Protein AF-A0A158NU42-F1 (afdb_monomer_lite)

Organism: Atta cephalotes (NCBI:txid12957)

InterPro domains:
  IPR018276 DET1- and DDB1-associated protein 1 domain [PF10172] (18-80)
  IPR033575 DET1- and DDB1-associated protein 1-like [PTHR31879] (17-82)

Radius of gyration: 36.69 Å; chains: 1; bounding box: 86×82×46 Å

pLDDT: mean 80.91, std 15.52, range [40.88, 97.19]

Structure (mmCIF, N/CA/C/O backbone):
data_AF-A0A158NU42-F1
#
_entry.id   AF-A0A158NU42-F1
#
loop_
_atom_site.group_PDB
_atom_site.id
_atom_site.type_symbol
_atom_site.label_atom_id
_atom_site.label_alt_id
_atom_site.label_comp_id
_atom_site.label_asym_id
_atom_site.label_entity_id
_atom_site.label_seq_id
_atom_site.pdbx_PDB_ins_code
_atom_site.Cartn_x
_atom_site.Cartn_y
_atom_site.Cartn_z
_atom_site.occupancy
_atom_site.B_iso_or_equiv
_atom_site.auth_seq_id
_atom_site.auth_comp_id
_atom_site.auth_asym_i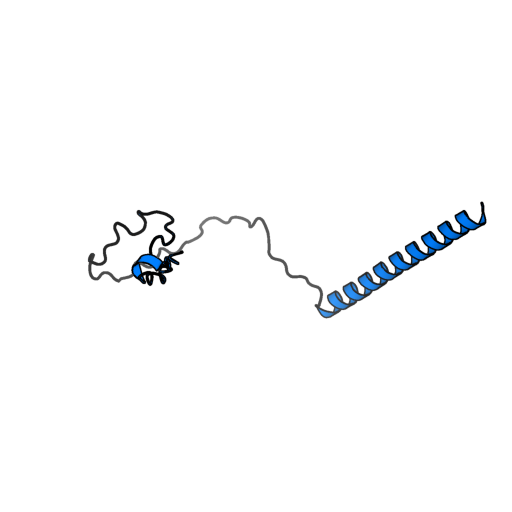d
_atom_site.auth_atom_id
_atom_site.pdbx_PDB_model_num
ATOM 1 N N . MET A 1 1 ? -17.887 -67.631 -9.530 1.00 41.53 1 MET A N 1
ATOM 2 C CA . MET A 1 1 ? -17.144 -66.362 -9.403 1.00 41.53 1 MET A CA 1
ATOM 3 C C . MET A 1 1 ? -18.159 -65.233 -9.512 1.00 41.53 1 MET A C 1
ATOM 5 O O . MET A 1 1 ? -18.569 -64.892 -10.611 1.00 41.53 1 MET A O 1
ATOM 9 N N . ILE A 1 2 ? -18.678 -64.768 -8.376 1.00 40.88 2 ILE A N 1
ATOM 10 C CA . ILE A 1 2 ? -19.658 -63.677 -8.329 1.00 40.88 2 ILE A CA 1
ATOM 11 C C . ILE A 1 2 ? -18.846 -62.387 -8.248 1.00 40.88 2 ILE A C 1
ATOM 13 O O . ILE A 1 2 ? -18.168 -62.151 -7.251 1.00 40.88 2 ILE A O 1
ATOM 17 N N . LEU A 1 3 ? -18.859 -61.596 -9.319 1.00 45.75 3 LEU A N 1
ATOM 18 C CA . LEU A 1 3 ? -18.328 -60.237 -9.297 1.00 45.75 3 LEU A CA 1
ATOM 19 C C . LEU A 1 3 ? -19.320 -59.377 -8.516 1.00 45.75 3 LEU A C 1
ATOM 21 O O . LEU A 1 3 ? -20.356 -58.966 -9.037 1.00 45.75 3 LEU A O 1
ATOM 25 N N . ILE A 1 4 ? -19.017 -59.158 -7.241 1.00 56.62 4 ILE A N 1
ATOM 26 C CA . ILE A 1 4 ? -19.717 -58.186 -6.410 1.00 56.62 4 ILE A CA 1
ATOM 27 C C . ILE A 1 4 ? -19.287 -56.813 -6.935 1.00 56.62 4 ILE A C 1
ATOM 29 O O . ILE A 1 4 ? -18.173 -56.364 -6.676 1.00 56.62 4 ILE A O 1
ATOM 33 N N . TYR A 1 5 ? -20.133 -56.178 -7.746 1.00 57.75 5 TYR A N 1
ATOM 34 C CA . TYR A 1 5 ? -19.947 -54.781 -8.122 1.00 57.75 5 TYR A CA 1
ATOM 35 C C . TYR A 1 5 ? -20.148 -53.935 -6.865 1.00 57.75 5 TYR A C 1
ATOM 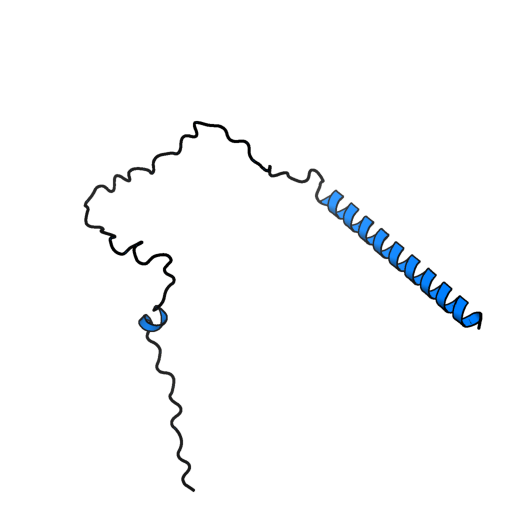37 O O . TYR A 1 5 ? -21.272 -53.705 -6.419 1.00 57.75 5 TYR A O 1
ATOM 45 N N . GLN A 1 6 ? -19.035 -53.513 -6.271 1.00 55.19 6 GLN A N 1
ATOM 46 C CA . GLN A 1 6 ? -19.024 -52.514 -5.220 1.00 55.19 6 GLN A CA 1
ATOM 47 C C . GLN A 1 6 ? -19.528 -51.206 -5.825 1.00 55.19 6 GLN A C 1
ATOM 49 O O . GLN A 1 6 ? -18.913 -50.639 -6.729 1.00 55.19 6 GLN A O 1
ATOM 54 N N . LYS A 1 7 ? -20.696 -50.769 -5.354 1.00 52.75 7 LYS A N 1
ATOM 55 C CA . LYS A 1 7 ? -21.236 -49.443 -5.618 1.00 52.75 7 LYS A CA 1
ATOM 56 C C . LYS A 1 7 ? -20.210 -48.446 -5.090 1.00 52.75 7 LYS A C 1
ATOM 58 O O . LYS A 1 7 ? -20.060 -48.296 -3.887 1.00 52.75 7 LYS A O 1
ATOM 63 N N . SER A 1 8 ? -19.435 -47.855 -5.993 1.00 52.22 8 SER A N 1
ATOM 64 C CA . SER A 1 8 ? -18.582 -46.718 -5.678 1.00 52.22 8 SER A CA 1
ATOM 65 C C . SER A 1 8 ? -19.506 -45.598 -5.221 1.00 52.22 8 SER A C 1
ATOM 67 O O . SER A 1 8 ? -20.323 -45.133 -6.022 1.00 52.22 8 SER A O 1
ATOM 69 N N . ASP A 1 9 ? -19.422 -45.246 -3.941 1.00 55.50 9 ASP A N 1
ATOM 70 C CA . ASP A 1 9 ? -20.139 -44.135 -3.330 1.00 55.50 9 ASP A CA 1
ATOM 71 C C . ASP A 1 9 ? -19.929 -42.880 -4.179 1.00 55.50 9 ASP A C 1
ATOM 73 O O . ASP A 1 9 ? -18.858 -42.273 -4.215 1.00 55.50 9 ASP A O 1
ATOM 77 N N . ILE A 1 10 ? -20.960 -42.548 -4.955 1.00 56.16 10 ILE A N 1
ATOM 78 C CA . ILE A 1 10 ? -21.043 -41.300 -5.694 1.00 56.16 10 ILE A CA 1
ATOM 79 C C . ILE A 1 10 ? -21.186 -40.227 -4.626 1.00 56.16 10 ILE A C 1
ATOM 81 O O . ILE A 1 10 ? -22.204 -40.175 -3.939 1.00 56.16 10 ILE A O 1
ATOM 85 N N . SER A 1 11 ? -20.112 -39.450 -4.493 1.00 57.81 11 SER A N 1
ATOM 86 C CA . SER A 1 11 ? -19.942 -38.252 -3.677 1.00 57.81 11 SER A CA 1
ATOM 87 C C . SER A 1 11 ? -21.262 -37.643 -3.216 1.00 57.81 11 SER A C 1
ATOM 89 O O . SER A 1 11 ? -21.996 -37.034 -4.001 1.00 57.81 11 SER A O 1
ATOM 91 N N . GLU A 1 12 ? -21.527 -37.789 -1.925 1.00 62.69 12 GLU A N 1
ATOM 92 C CA . GLU A 1 12 ? -22.489 -36.977 -1.204 1.00 62.69 12 GLU A CA 1
ATOM 93 C C . GLU A 1 12 ? -22.159 -35.506 -1.511 1.00 62.69 12 GLU A C 1
ATOM 95 O O . GLU A 1 12 ? -21.045 -35.041 -1.261 1.00 62.69 12 GLU A O 1
ATOM 100 N N . TYR A 1 13 ? -23.071 -34.797 -2.182 1.00 67.88 13 TYR A N 1
ATOM 101 C CA . TYR A 1 13 ? -22.904 -33.371 -2.447 1.00 67.88 13 TYR A CA 1
ATOM 102 C C . TYR A 1 13 ? -22.799 -32.674 -1.092 1.00 67.88 13 TYR A C 1
ATOM 104 O O . TYR A 1 13 ? -23.804 -32.542 -0.393 1.00 67.88 13 TYR A O 1
ATOM 112 N N . MET A 1 14 ? -21.590 -32.251 -0.715 1.00 76.94 14 MET A N 1
ATOM 113 C CA . MET A 1 14 ? -21.397 -31.483 0.510 1.00 76.94 14 MET A CA 1
ATOM 114 C C . MET A 1 14 ? -22.315 -30.267 0.467 1.00 76.94 14 MET A C 1
ATOM 116 O O . MET A 1 14 ? -22.332 -29.506 -0.507 1.00 76.94 14 MET A O 1
ATOM 120 N N . SER A 1 15 ? -23.113 -30.105 1.518 1.00 88.38 15 SER A N 1
ATOM 121 C CA . SER A 1 15 ? -23.985 -28.944 1.637 1.00 88.38 15 SER A CA 1
ATOM 122 C C . SER A 1 15 ? -23.132 -27.680 1.684 1.00 88.38 15 SER A C 1
ATOM 124 O O . SER A 1 15 ? -22.059 -27.662 2.287 1.00 88.38 15 SER A O 1
ATOM 126 N N . VAL A 1 16 ? -23.636 -26.582 1.118 1.00 87.62 16 VAL A N 1
ATOM 127 C CA . VAL A 1 16 ? -22.992 -25.262 1.225 1.00 87.62 16 VAL A CA 1
ATOM 128 C C . VAL A 1 16 ? -22.692 -24.916 2.691 1.00 8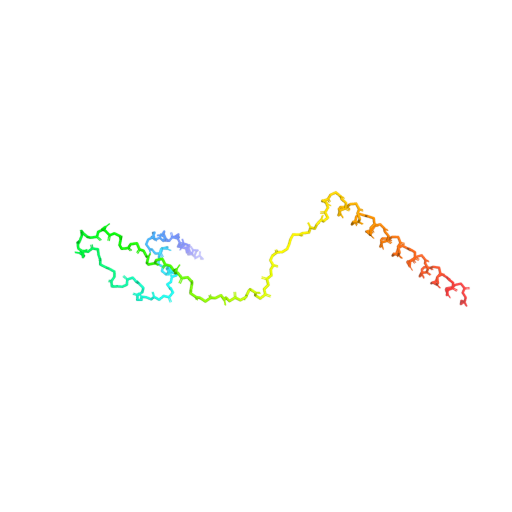7.62 16 VAL A C 1
ATOM 130 O O . VAL A 1 16 ? -21.655 -24.335 2.988 1.00 87.62 16 VAL A O 1
ATOM 133 N N . ALA A 1 17 ? -23.552 -25.332 3.625 1.00 89.88 17 ALA A N 1
ATOM 134 C CA . ALA A 1 17 ? -23.327 -25.130 5.053 1.00 89.88 17 ALA A CA 1
ATOM 135 C C . ALA A 1 17 ? -22.101 -25.890 5.581 1.00 89.88 17 ALA A C 1
ATOM 137 O O . ALA A 1 17 ? -21.411 -25.387 6.455 1.00 89.88 17 ALA A O 1
ATOM 138 N N . GLU A 1 18 ? -21.829 -27.090 5.070 1.00 89.00 18 GLU A N 1
ATOM 139 C CA . GLU A 1 18 ? -20.663 -27.889 5.450 1.00 89.00 18 GLU A CA 1
ATOM 140 C C . GLU A 1 18 ? -19.374 -27.322 4.862 1.00 89.00 18 GLU A C 1
ATOM 142 O O . GLU A 1 18 ? -18.377 -27.217 5.570 1.00 89.00 18 GLU A O 1
ATOM 147 N N . PHE A 1 19 ? -19.436 -26.846 3.620 1.00 90.81 19 PHE A N 1
ATOM 148 C CA . PHE A 1 19 ? -18.342 -26.115 2.986 1.00 90.81 19 PHE A CA 1
ATOM 149 C C . PHE A 1 19 ? -17.969 -24.825 3.741 1.00 90.81 19 PHE A C 1
ATOM 151 O O . PHE A 1 19 ? -16.799 -24.459 3.797 1.00 90.81 19 PHE A O 1
ATOM 158 N N . LEU A 1 20 ? -18.951 -24.142 4.340 1.00 92.00 20 LEU A N 1
ATOM 159 C CA . LEU A 1 20 ? -18.748 -22.898 5.091 1.00 92.00 20 LEU A CA 1
ATOM 160 C C . LEU A 1 20 ? -18.412 -23.105 6.581 1.00 92.00 20 LEU A C 1
ATOM 162 O O . LEU A 1 20 ? -18.270 -22.122 7.312 1.00 92.00 20 LEU A O 1
ATOM 166 N N . LYS A 1 21 ? -18.288 -24.346 7.069 1.00 90.06 21 LYS A N 1
ATOM 167 C CA . LYS A 1 21 ? -17.838 -24.603 8.447 1.00 90.06 21 LYS A CA 1
ATOM 168 C C . LYS A 1 21 ? -16.344 -24.303 8.596 1.00 90.06 21 LYS A C 1
ATOM 170 O O . LYS A 1 21 ? -15.566 -24.459 7.665 1.00 90.06 21 LYS A O 1
ATOM 175 N N . GLY A 1 22 ? -15.939 -23.920 9.809 1.00 89.69 22 GLY A N 1
ATOM 176 C CA . GLY A 1 22 ? -14.522 -23.769 10.159 1.00 89.69 22 GLY A CA 1
ATOM 17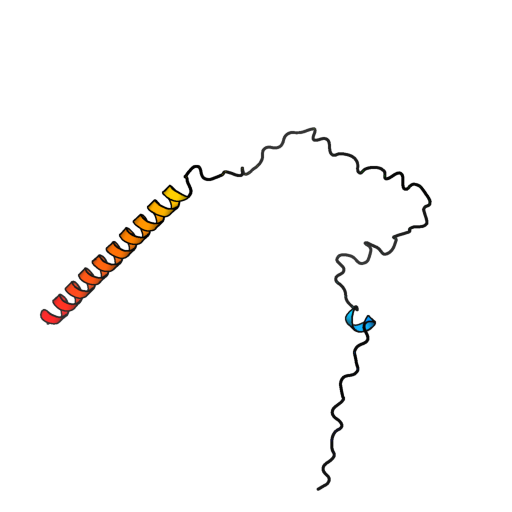7 C C . GLY A 1 22 ? -13.842 -22.530 9.573 1.00 89.69 22 GLY A C 1
ATOM 178 O O . GLY A 1 22 ? -12.631 -22.546 9.363 1.00 89.69 22 GLY A O 1
ATOM 179 N N . LEU A 1 23 ? -14.599 -21.458 9.305 1.00 92.62 23 LEU A N 1
ATOM 180 C CA . LEU A 1 23 ? -14.015 -20.177 8.906 1.00 92.62 23 LEU A CA 1
ATOM 181 C C . LEU A 1 23 ? -13.011 -19.682 9.966 1.00 92.62 23 LEU A C 1
ATOM 183 O O . LEU A 1 23 ? -13.235 -19.898 11.161 1.00 92.62 23 LEU A O 1
ATOM 187 N N . PRO A 1 24 ? -11.920 -19.005 9.559 1.00 95.12 24 PRO A N 1
ATOM 188 C CA . PRO A 1 24 ? -10.918 -18.512 10.493 1.00 95.12 24 PRO A CA 1
ATOM 189 C C . PRO A 1 24 ? -11.527 -17.618 11.575 1.00 95.12 24 PRO A C 1
ATOM 191 O O . PRO A 1 24 ? -12.238 -16.659 11.276 1.00 95.12 24 PRO A O 1
ATOM 194 N N . SER A 1 25 ? -11.184 -17.904 12.829 1.00 93.75 25 SER A N 1
ATOM 195 C CA . SER A 1 25 ? -11.497 -17.061 13.978 1.00 93.75 25 SER A CA 1
ATOM 196 C C . SER A 1 25 ? -10.205 -16.732 14.710 1.00 93.75 25 SER A C 1
ATOM 198 O O . SER A 1 25 ? -9.464 -17.634 15.096 1.00 93.75 25 SER A O 1
ATOM 200 N N . HIS A 1 26 ? -9.910 -15.441 14.864 1.00 94.94 26 HIS A N 1
ATOM 201 C CA . HIS A 1 26 ? -8.769 -15.001 15.669 1.00 94.94 26 HIS A CA 1
ATOM 202 C C . HIS A 1 26 ? -9.077 -15.084 17.173 1.00 94.94 26 HIS A C 1
ATOM 204 O O . HIS A 1 26 ? -8.213 -15.464 17.953 1.00 94.94 26 HIS A O 1
ATOM 210 N N . ASP A 1 27 ? -10.315 -14.755 17.550 1.00 94.31 27 ASP A N 1
ATOM 211 C CA . ASP A 1 27 ? -10.865 -14.856 18.904 1.00 94.31 27 ASP A CA 1
ATOM 212 C C . ASP A 1 27 ? -12.386 -15.046 18.781 1.00 94.31 27 ASP A C 1
ATOM 214 O O . ASP A 1 27 ? -13.064 -14.274 18.093 1.00 94.31 27 ASP A O 1
ATOM 218 N N . GLU A 1 28 ? -12.911 -16.088 19.426 1.00 91.62 28 GLU A N 1
ATOM 219 C CA . GLU A 1 28 ? -14.338 -16.429 19.452 1.00 91.62 28 GLU A CA 1
ATOM 220 C C . GLU A 1 28 ? -15.203 -15.343 20.109 1.00 91.62 28 GLU A C 1
ATOM 222 O O . GLU A 1 28 ? -16.376 -15.185 19.763 1.00 91.62 28 GLU A O 1
ATOM 227 N N . ASN A 1 29 ? -14.619 -14.529 20.990 1.00 93.19 29 ASN A N 1
ATOM 228 C CA . ASN A 1 29 ? -15.327 -13.485 21.724 1.00 93.19 29 ASN A CA 1
ATOM 229 C C . ASN A 1 29 ? -15.550 -12.203 20.907 1.00 93.19 29 ASN A C 1
ATOM 231 O O . ASN A 1 29 ? -16.420 -11.410 21.270 1.00 93.19 29 ASN A O 1
ATOM 235 N N . ASN A 1 30 ? -14.821 -12.000 19.799 1.00 91.38 30 ASN A N 1
ATOM 236 C CA . ASN A 1 30 ? -14.841 -10.756 19.010 1.00 91.38 30 ASN A CA 1
ATOM 237 C C . ASN A 1 30 ? -16.250 -10.307 18.590 1.00 91.38 30 ASN A C 1
ATOM 239 O O . ASN A 1 30 ? -16.519 -9.109 18.509 1.00 91.38 30 ASN A O 1
ATOM 243 N N . PHE A 1 31 ? -17.146 -11.262 18.322 1.00 89.25 31 PHE A N 1
ATOM 244 C CA . PHE A 1 31 ? -18.511 -10.991 17.856 1.00 89.25 31 PHE A CA 1
ATOM 245 C C . PHE A 1 31 ? -19.600 -11.660 18.704 1.00 89.25 31 PHE A C 1
ATOM 247 O O . PHE A 1 31 ? -20.780 -11.454 18.432 1.00 89.25 31 PHE A O 1
ATOM 254 N N . ALA A 1 32 ? -19.234 -12.416 19.746 1.00 90.62 32 ALA A N 1
ATOM 255 C CA . ALA A 1 32 ? -20.183 -13.178 20.562 1.00 90.62 32 ALA A CA 1
ATOM 256 C C . ALA A 1 32 ? -21.230 -12.292 21.269 1.00 90.62 32 ALA A C 1
ATOM 258 O O . ALA A 1 32 ? -22.367 -12.714 21.457 1.00 90.62 32 ALA A O 1
ATOM 259 N N . ASN A 1 33 ? -20.861 -11.051 21.610 1.00 87.31 33 ASN A N 1
ATOM 260 C CA . ASN A 1 33 ? -21.707 -10.091 22.336 1.00 87.31 33 ASN A CA 1
ATOM 261 C C . ASN A 1 33 ? -22.128 -8.881 21.478 1.00 87.31 33 ASN A C 1
ATOM 263 O O . ASN A 1 33 ? -22.438 -7.810 22.004 1.00 87.31 33 ASN A O 1
ATOM 267 N N . PHE A 1 34 ? -22.071 -8.994 20.148 1.00 83.69 34 PHE A N 1
ATOM 268 C CA . PHE A 1 34 ? -22.477 -7.900 19.270 1.00 83.69 34 PHE A CA 1
ATOM 269 C C . PHE A 1 34 ? -24.011 -7.754 19.255 1.00 83.69 34 PHE A C 1
ATOM 271 O O . PHE A 1 34 ? -24.727 -8.693 18.914 1.00 83.69 34 PHE A O 1
ATOM 278 N N . HIS A 1 35 ? -24.519 -6.564 19.597 1.00 78.75 35 HIS A N 1
ATOM 279 C CA . HIS A 1 35 ? -25.955 -6.264 19.648 1.00 78.75 35 HIS A CA 1
ATOM 280 C C . HIS A 1 35 ? -26.299 -5.023 18.817 1.00 78.75 35 HIS A C 1
ATOM 282 O O . HIS A 1 35 ? -25.726 -3.950 19.014 1.00 78.75 35 HIS A O 1
ATOM 288 N N . THR A 1 36 ? -27.276 -5.153 17.918 1.00 69.50 36 THR A N 1
ATOM 289 C CA . THR A 1 36 ? -27.783 -4.059 17.066 1.00 69.50 36 THR A CA 1
ATOM 290 C C . THR A 1 36 ? -28.874 -3.218 17.731 1.00 69.50 36 THR A C 1
ATOM 292 O O . THR A 1 36 ? -29.138 -2.103 17.288 1.00 69.50 36 THR A O 1
ATOM 295 N N . ASP A 1 37 ? -29.486 -3.725 18.805 1.00 64.56 37 ASP A N 1
ATOM 296 C CA . ASP A 1 37 ? -30.731 -3.187 19.378 1.00 64.56 37 ASP A CA 1
ATOM 297 C C . ASP A 1 37 ? -30.521 -2.038 20.377 1.00 64.56 37 ASP A C 1
ATOM 299 O O . ASP A 1 37 ? -31.485 -1.456 20.882 1.00 64.56 37 ASP A O 1
ATOM 303 N N . ASN A 1 38 ? -29.269 -1.632 20.618 1.00 59.16 38 ASN A N 1
ATOM 304 C CA . ASN A 1 38 ? -28.960 -0.388 21.324 1.00 59.16 38 ASN A CA 1
ATOM 305 C C . ASN A 1 38 ? -29.257 0.798 20.389 1.00 59.16 38 ASN A C 1
ATOM 307 O O . ASN A 1 38 ? -28.376 1.370 19.745 1.00 59.16 38 ASN A O 1
ATOM 311 N N . GLY A 1 39 ? -30.552 1.106 20.312 1.00 53.59 39 GLY A N 1
ATOM 312 C CA . GLY A 1 39 ? -31.220 1.893 19.290 1.00 53.59 39 GLY A CA 1
ATOM 313 C C . GLY A 1 39 ? -30.600 3.238 18.925 1.00 53.59 39 GLY A C 1
ATOM 314 O O . GLY A 1 39 ? -30.103 3.992 19.762 1.00 53.59 39 GLY A O 1
ATOM 315 N N . ASN A 1 40 ? -30.738 3.557 17.638 1.00 53.28 40 ASN A N 1
ATOM 316 C CA . ASN A 1 40 ? -30.953 4.899 17.089 1.00 53.28 40 ASN A CA 1
ATOM 317 C C . ASN A 1 40 ? -30.062 6.029 17.629 1.00 53.28 40 ASN A C 1
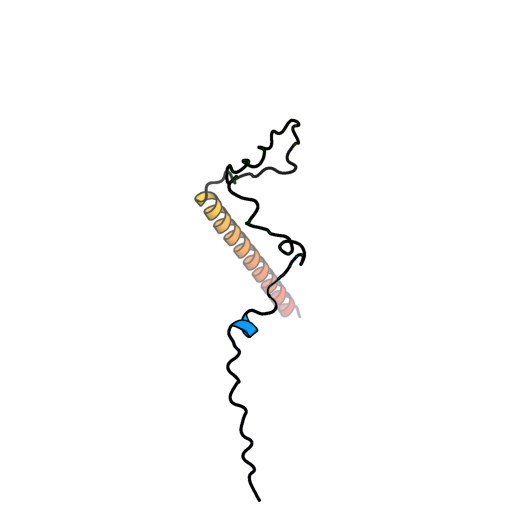ATOM 319 O O . ASN A 1 40 ? -30.474 7.185 17.709 1.00 53.28 40 ASN A O 1
ATOM 323 N N . ARG A 1 41 ? -28.797 5.722 17.920 1.00 56.44 41 ARG A N 1
ATOM 324 C CA . ARG A 1 41 ? -27.711 6.705 17.991 1.00 56.44 41 ARG A CA 1
ATOM 325 C C . ARG A 1 41 ? -26.610 6.323 17.014 1.00 56.44 41 ARG A C 1
ATOM 327 O O . ARG A 1 41 ? -25.435 6.316 17.346 1.00 56.44 41 ARG A O 1
ATOM 334 N N . THR A 1 42 ? -26.996 6.125 15.758 1.00 51.59 42 THR A N 1
ATOM 335 C CA . THR A 1 42 ? -26.101 6.267 14.600 1.00 51.59 42 THR A CA 1
ATOM 336 C C . THR A 1 42 ? -25.652 7.722 14.390 1.00 51.59 42 THR A C 1
ATOM 338 O O . THR A 1 42 ? -25.116 8.062 13.341 1.00 51.59 42 THR A O 1
ATOM 341 N N . CYS A 1 43 ? -25.754 8.590 15.410 1.00 53.84 43 CYS A N 1
ATOM 342 C CA . CYS A 1 43 ? -24.724 9.596 15.631 1.00 53.84 43 CYS A CA 1
ATOM 343 C C . CYS A 1 43 ? -23.438 8.842 15.977 1.00 53.84 43 CYS A C 1
ATOM 345 O O . CYS A 1 43 ? -23.068 8.675 17.138 1.00 53.84 43 CYS A O 1
ATOM 347 N N . VAL A 1 44 ? -22.826 8.319 14.914 1.00 59.56 44 VAL A N 1
ATOM 348 C CA . VAL A 1 44 ? -21.438 7.921 14.789 1.00 59.56 44 VAL A CA 1
ATOM 349 C C . VAL A 1 44 ? -20.637 8.871 15.669 1.00 59.56 44 VAL A C 1
ATOM 351 O O . VAL A 1 44 ? -20.370 10.006 15.267 1.00 59.56 44 VAL A O 1
ATOM 354 N N . LYS A 1 45 ? -20.296 8.452 16.896 1.00 62.19 45 LYS A N 1
ATOM 355 C CA . LYS A 1 45 ? -19.228 9.114 17.636 1.00 62.19 45 LYS A CA 1
ATOM 356 C C . LYS A 1 45 ? -18.030 8.908 16.735 1.00 62.19 45 LYS A C 1
ATOM 358 O O . LYS A 1 45 ? -17.489 7.806 16.691 1.00 62.19 45 LYS A O 1
ATOM 363 N N . ARG A 1 46 ? -17.726 9.913 15.909 1.00 72.50 46 ARG A N 1
ATOM 364 C CA . ARG A 1 46 ? -16.546 9.899 15.053 1.00 72.50 46 ARG A CA 1
ATOM 365 C C . ARG A 1 46 ? -15.409 9.416 15.949 1.00 72.50 46 ARG A C 1
ATOM 367 O O . ARG A 1 46 ? -15.296 9.962 17.054 1.00 72.50 46 ARG A O 1
ATOM 374 N N . PRO A 1 47 ? -14.656 8.376 15.548 1.00 82.25 47 PRO A N 1
ATOM 375 C CA . PRO A 1 47 ? -13.498 7.951 16.310 1.00 82.25 47 PRO A CA 1
ATOM 376 C C . PRO A 1 47 ? -12.707 9.191 16.706 1.00 82.25 47 PRO A C 1
ATOM 378 O O . PRO A 1 47 ? -12.538 10.103 15.890 1.00 82.25 47 PRO A O 1
ATOM 381 N N . SER A 1 48 ? -12.323 9.271 17.978 1.00 85.75 48 SER A N 1
ATOM 382 C CA . SER A 1 48 ? -11.551 10.407 18.465 1.00 85.75 48 SER A CA 1
ATOM 383 C C . SER A 1 48 ? -10.332 10.590 17.567 1.00 85.75 48 SER A C 1
ATOM 385 O O . SER A 1 48 ? -9.605 9.630 17.306 1.00 85.75 48 SER A O 1
ATOM 387 N N . VAL A 1 49 ? -10.121 11.809 17.084 1.00 91.69 49 VAL A N 1
ATOM 388 C CA . VAL A 1 49 ? -8.962 12.117 16.248 1.00 91.69 49 VAL A CA 1
ATOM 389 C C . VAL A 1 49 ? -7.710 12.040 17.118 1.00 91.69 49 VAL A C 1
ATOM 391 O O . VAL A 1 49 ? -7.670 12.624 18.201 1.00 91.69 49 VAL A O 1
ATOM 394 N N . TYR A 1 50 ? -6.691 11.317 16.655 1.00 92.62 50 TYR A N 1
ATOM 395 C CA . TYR A 1 50 ? -5.388 11.319 17.308 1.00 92.62 50 TYR A CA 1
ATOM 396 C C . TYR A 1 50 ? -4.721 12.683 17.106 1.00 92.62 50 TYR A C 1
ATOM 398 O O . TYR A 1 50 ? -4.499 13.097 15.969 1.00 92.62 50 TYR A O 1
ATOM 406 N N . LEU A 1 51 ? -4.413 13.372 18.207 1.00 93.38 51 LEU A N 1
ATOM 407 C CA . LEU A 1 51 ? -3.655 14.621 18.211 1.00 93.38 51 LEU A CA 1
ATOM 408 C C . LEU A 1 51 ? -2.264 14.343 18.810 1.00 93.38 51 LEU A C 1
ATOM 410 O O . LEU A 1 51 ? -2.153 14.235 20.035 1.00 93.38 51 LEU A O 1
ATOM 414 N N . PRO A 1 52 ? -1.213 14.176 17.984 1.00 91.50 52 PRO A N 1
ATOM 415 C CA . PRO A 1 52 ? 0.137 13.944 18.485 1.00 91.50 52 PRO A CA 1
ATOM 416 C C . PRO A 1 52 ? 0.608 15.151 19.310 1.00 91.50 52 PRO A C 1
ATOM 418 O O . PRO A 1 52 ? 0.583 16.279 18.828 1.00 91.50 52 PRO A O 1
ATOM 421 N N . THR A 1 53 ? 1.025 14.924 20.559 1.00 95.31 53 THR A N 1
ATOM 422 C CA . THR A 1 53 ? 1.545 15.975 21.463 1.00 95.31 53 THR A CA 1
ATOM 423 C C . THR A 1 53 ? 3.055 15.899 21.675 1.00 95.31 53 THR A C 1
ATOM 425 O O . THR A 1 53 ? 3.632 16.759 22.337 1.00 95.31 53 THR A O 1
ATOM 428 N N . LYS A 1 54 ? 3.692 14.850 21.152 1.00 94.12 54 LYS A N 1
ATOM 429 C CA . LYS A 1 54 ? 5.125 14.592 21.264 1.00 94.12 54 LYS A CA 1
ATOM 430 C C . LYS A 1 54 ? 5.665 14.215 19.897 1.00 94.12 54 LYS A C 1
ATOM 432 O O . LYS A 1 54 ? 5.071 13.377 19.219 1.00 94.12 54 LYS A O 1
ATOM 437 N N . ASP A 1 55 ? 6.807 14.789 19.556 1.00 91.56 55 ASP A N 1
ATOM 438 C CA . ASP A 1 55 ? 7.537 14.436 18.349 1.00 91.56 55 ASP A CA 1
ATOM 439 C C . ASP A 1 55 ? 8.462 13.251 18.630 1.00 91.56 55 ASP A C 1
ATOM 441 O O . ASP A 1 55 ? 9.238 13.256 19.589 1.00 91.56 55 ASP A O 1
ATOM 445 N N . TYR A 1 56 ? 8.378 12.231 17.779 1.00 94.00 56 TYR A N 1
ATOM 446 C CA . TYR A 1 56 ? 9.267 11.074 17.797 1.00 94.00 56 TYR A CA 1
ATOM 447 C C . TYR A 1 56 ? 10.007 11.007 16.456 1.00 94.00 56 TYR A C 1
ATOM 449 O O . TYR A 1 56 ? 9.350 11.026 15.410 1.00 94.00 56 TYR A O 1
ATOM 457 N N . PRO A 1 57 ? 11.352 10.951 16.442 1.00 94.00 57 PRO A N 1
ATOM 458 C CA . PRO A 1 57 ? 12.096 10.854 15.194 1.00 94.00 57 PRO A CA 1
ATOM 459 C C . PRO A 1 57 ? 11.830 9.504 14.519 1.00 94.00 57 PRO A C 1
ATOM 461 O O . PRO A 1 57 ? 11.732 8.474 15.182 1.00 94.00 57 PRO A O 1
ATOM 464 N N . SER A 1 58 ? 11.729 9.504 13.188 1.00 93.62 58 SER A N 1
ATOM 465 C CA . SER A 1 58 ? 11.651 8.259 12.417 1.00 93.62 58 SER A CA 1
ATOM 466 C C . SER A 1 58 ? 13.014 7.567 12.394 1.00 93.62 58 SER A C 1
ATOM 468 O O . SER A 1 58 ? 14.027 8.214 12.138 1.00 93.62 58 SER A O 1
ATOM 470 N N . GLU A 1 59 ? 13.042 6.252 12.613 1.00 96.38 59 GLU A N 1
ATOM 471 C CA . GLU A 1 59 ? 14.285 5.465 12.561 1.00 96.38 59 GLU A CA 1
ATOM 472 C C . GLU A 1 59 ? 14.880 5.395 11.148 1.00 96.38 59 GLU A C 1
ATOM 474 O O . GLU A 1 59 ? 16.095 5.330 10.974 1.00 96.38 59 GLU A O 1
ATOM 479 N N . GLN A 1 60 ? 14.024 5.412 10.125 1.00 96.75 60 GLN A N 1
ATOM 480 C CA . GLN A 1 60 ? 14.408 5.334 8.719 1.00 96.75 60 GLN A CA 1
ATOM 481 C C . GLN A 1 60 ? 13.599 6.329 7.890 1.00 96.75 60 GLN A C 1
ATOM 483 O O . GLN A 1 60 ? 12.470 6.679 8.236 1.00 96.75 60 GLN A O 1
ATOM 488 N N . ILE A 1 61 ? 14.179 6.761 6.770 1.00 95.44 61 ILE A N 1
ATOM 489 C CA . ILE A 1 61 ? 13.533 7.655 5.809 1.00 95.44 61 ILE A CA 1
ATOM 490 C C . ILE A 1 61 ? 13.456 6.988 4.438 1.00 95.44 61 ILE A C 1
ATOM 492 O O . ILE A 1 61 ? 14.385 6.305 4.006 1.00 95.44 61 ILE A O 1
ATOM 496 N N . ILE A 1 62 ? 12.345 7.202 3.739 1.00 96.31 62 ILE A N 1
ATOM 497 C CA . ILE A 1 62 ? 12.177 6.731 2.364 1.00 96.31 62 ILE A CA 1
ATOM 498 C C . ILE A 1 62 ? 12.911 7.704 1.441 1.00 96.31 62 ILE A C 1
ATOM 500 O O . ILE A 1 62 ? 12.612 8.898 1.425 1.00 96.31 62 ILE A O 1
ATOM 504 N N . VAL A 1 63 ? 13.865 7.190 0.664 1.00 96.69 63 VAL A N 1
ATOM 505 C CA . VAL A 1 63 ? 14.658 7.972 -0.292 1.00 96.69 63 VAL A CA 1
ATOM 506 C C . VAL A 1 63 ? 14.443 7.425 -1.696 1.00 96.69 63 VAL A C 1
ATOM 508 O O . VAL A 1 63 ? 14.422 6.215 -1.907 1.00 96.69 63 VAL A O 1
ATOM 511 N N . THR A 1 64 ? 14.302 8.321 -2.668 1.00 95.56 64 THR A N 1
ATOM 512 C CA . THR A 1 64 ? 14.263 7.967 -4.087 1.00 95.56 64 THR A CA 1
ATOM 513 C C . THR A 1 64 ? 15.645 8.100 -4.715 1.00 95.56 64 THR A C 1
ATOM 515 O O . THR A 1 64 ? 16.430 8.994 -4.384 1.00 95.56 64 THR A O 1
ATOM 518 N N . GLU A 1 65 ? 15.964 7.200 -5.643 1.00 94.56 65 GLU A N 1
ATOM 519 C CA . GLU A 1 65 ? 17.193 7.316 -6.423 1.00 94.56 65 GLU A CA 1
ATOM 520 C C . GLU A 1 65 ? 17.168 8.598 -7.266 1.00 94.56 65 GLU A C 1
ATOM 522 O O . GLU A 1 65 ? 16.186 8.896 -7.945 1.00 94.56 65 GLU A O 1
ATOM 527 N N . LYS A 1 66 ? 18.272 9.353 -7.244 1.00 94.69 66 LYS A N 1
ATOM 528 C CA . LYS A 1 66 ? 18.406 10.610 -8.002 1.00 94.69 66 LYS A CA 1
ATOM 529 C C . LYS A 1 66 ? 18.764 10.394 -9.473 1.00 94.69 66 LYS A C 1
ATOM 531 O O . LYS A 1 66 ? 18.715 11.333 -10.264 1.00 94.69 66 LYS A O 1
ATOM 536 N N . THR A 1 67 ? 19.203 9.192 -9.837 1.00 94.38 67 THR A N 1
ATOM 537 C CA . THR A 1 67 ? 19.669 8.890 -11.189 1.00 94.38 67 THR A CA 1
ATOM 538 C C . THR A 1 67 ? 18.486 8.729 -12.132 1.00 94.38 67 THR A C 1
ATOM 540 O O . THR A 1 67 ? 17.475 8.104 -11.811 1.00 94.38 67 THR A O 1
ATOM 543 N N . THR A 1 68 ? 18.608 9.291 -13.335 1.00 96.19 68 THR A N 1
ATOM 544 C CA . THR A 1 68 ? 17.581 9.086 -14.355 1.00 96.19 68 THR A CA 1
ATOM 545 C C . THR A 1 68 ? 17.566 7.619 -14.772 1.00 96.19 68 THR A C 1
ATOM 547 O O . THR A 1 68 ? 18.606 6.955 -14.848 1.00 96.19 68 THR A O 1
ATOM 550 N N . ILE A 1 69 ? 16.375 7.104 -15.074 1.00 97.19 69 ILE A N 1
ATOM 551 C CA . ILE A 1 69 ? 16.193 5.687 -15.409 1.00 97.19 69 ILE A CA 1
ATOM 552 C C . ILE A 1 69 ? 17.046 5.253 -16.610 1.00 97.19 69 ILE A C 1
ATOM 554 O O . ILE A 1 69 ? 17.553 4.133 -16.629 1.00 97.19 69 ILE A O 1
ATOM 558 N N . LEU A 1 70 ? 17.255 6.154 -17.578 1.00 96.62 70 LEU A N 1
ATOM 559 C CA . LEU A 1 70 ? 18.058 5.889 -18.768 1.00 96.62 70 LEU A CA 1
ATOM 560 C C . LEU A 1 70 ? 19.543 5.749 -18.422 1.00 96.62 70 LEU A C 1
ATOM 562 O O . LEU A 1 70 ? 20.175 4.786 -18.847 1.00 96.62 70 LEU A O 1
ATOM 566 N N . LEU A 1 71 ? 20.095 6.670 -17.625 1.00 95.88 71 LEU A N 1
ATOM 567 C CA . LEU A 1 71 ? 21.500 6.604 -17.209 1.00 95.88 71 LEU A CA 1
ATOM 568 C C . LEU A 1 71 ? 21.767 5.351 -16.375 1.00 95.88 71 LEU A C 1
ATOM 570 O O . LEU A 1 71 ? 22.740 4.641 -16.624 1.00 95.88 71 LEU A O 1
ATOM 574 N N . ARG A 1 72 ? 20.857 5.026 -15.448 1.00 96.25 72 ARG A N 1
ATOM 575 C CA . ARG A 1 72 ? 20.922 3.787 -14.665 1.00 96.25 72 ARG A CA 1
ATOM 576 C C . ARG A 1 72 ? 20.962 2.556 -15.572 1.00 96.25 72 ARG A C 1
ATOM 578 O O . ARG A 1 72 ? 21.796 1.680 -15.367 1.00 96.25 72 ARG A O 1
ATOM 585 N N . TYR A 1 73 ? 20.107 2.507 -16.594 1.00 96.88 73 TYR A N 1
ATOM 586 C CA . TYR A 1 73 ? 20.090 1.404 -17.553 1.00 96.88 73 TYR A CA 1
ATOM 587 C C . TYR A 1 73 ? 21.400 1.298 -18.347 1.00 96.88 73 TYR A C 1
ATOM 589 O O . TYR A 1 73 ? 21.968 0.211 -18.447 1.00 96.88 73 TYR A O 1
ATOM 597 N N . LEU A 1 74 ? 21.902 2.411 -18.890 1.00 96.75 74 LEU A N 1
ATOM 598 C CA . LEU A 1 74 ? 23.130 2.421 -19.689 1.00 96.75 74 LEU A CA 1
ATOM 599 C C . LEU A 1 74 ? 24.349 1.971 -18.875 1.00 96.75 74 LEU A C 1
ATOM 601 O O . LEU A 1 74 ? 25.099 1.117 -19.347 1.00 96.75 74 LEU A O 1
ATOM 605 N N . HIS A 1 75 ? 24.507 2.477 -17.647 1.00 95.75 75 HIS A N 1
ATOM 606 C CA . HIS A 1 75 ? 25.579 2.045 -16.745 1.00 95.75 75 HIS A CA 1
ATOM 607 C C . HIS A 1 75 ? 25.484 0.546 -16.448 1.00 95.75 75 HIS A C 1
ATOM 609 O O . HIS A 1 75 ? 26.452 -0.180 -16.650 1.00 95.75 75 HIS A O 1
ATOM 615 N N . GLN A 1 76 ? 24.294 0.044 -16.103 1.00 95.69 76 GLN A N 1
ATOM 616 C CA . GLN A 1 76 ? 24.097 -1.385 -15.846 1.00 95.69 76 GLN A CA 1
ATOM 617 C C . GLN A 1 76 ? 24.432 -2.264 -17.058 1.00 95.69 76 GLN A C 1
ATOM 619 O O . GLN A 1 76 ? 24.987 -3.351 -16.898 1.00 95.69 76 GLN A O 1
ATOM 624 N N . GLN A 1 77 ? 24.084 -1.834 -18.275 1.00 95.62 77 GLN A N 1
ATOM 625 C CA . GLN A 1 77 ? 24.434 -2.569 -19.494 1.00 95.62 77 GLN A CA 1
ATOM 626 C C . GLN A 1 77 ? 25.942 -2.567 -19.745 1.00 95.62 77 GLN A C 1
ATOM 628 O O . GLN A 1 77 ? 26.500 -3.580 -20.174 1.00 95.62 77 GLN A O 1
ATOM 633 N N . TRP A 1 78 ? 26.603 -1.445 -19.475 1.00 93.75 78 TRP A N 1
ATOM 634 C CA . TRP A 1 78 ? 28.045 -1.325 -19.626 1.00 93.75 78 TRP A CA 1
ATOM 635 C C . TRP A 1 78 ? 28.800 -2.187 -18.607 1.00 93.75 78 TRP A C 1
ATOM 637 O O . TRP A 1 78 ? 29.636 -3.000 -19.007 1.00 93.75 78 TRP A O 1
ATOM 647 N N . ASP A 1 79 ? 28.419 -2.131 -17.332 1.00 93.62 79 ASP A N 1
ATOM 648 C CA . ASP A 1 79 ? 29.016 -2.939 -16.262 1.00 93.62 79 ASP A CA 1
ATOM 649 C C . ASP A 1 79 ? 28.861 -4.440 -16.536 1.00 93.62 79 ASP A C 1
ATOM 651 O O . ASP A 1 79 ? 29.811 -5.216 -16.396 1.00 93.62 79 ASP A O 1
ATOM 655 N N . LYS A 1 80 ? 27.685 -4.866 -17.022 1.00 93.75 80 LYS A N 1
ATOM 656 C CA . LYS A 1 80 ? 27.448 -6.255 -17.448 1.00 93.75 80 LYS A CA 1
ATOM 657 C C . LYS A 1 80 ? 28.399 -6.687 -18.564 1.00 93.75 80 LYS A C 1
ATOM 659 O O . LYS A 1 80 ? 28.905 -7.809 -18.522 1.00 93.75 80 LYS A O 1
ATOM 664 N N . LYS A 1 81 ? 28.661 -5.820 -19.550 1.00 90.50 81 LYS A N 1
ATOM 665 C CA . LYS A 1 81 ? 29.611 -6.108 -20.638 1.00 90.50 81 LYS A CA 1
ATOM 666 C C . LYS A 1 81 ? 31.041 -6.228 -20.121 1.00 90.50 81 LYS A C 1
ATOM 668 O O . LYS A 1 81 ? 31.732 -7.166 -20.508 1.00 90.50 81 LYS A O 1
ATOM 673 N N . ILE A 1 82 ? 31.468 -5.336 -19.227 1.00 89.62 82 ILE A N 1
ATOM 674 C CA . ILE A 1 82 ? 32.799 -5.402 -18.605 1.00 89.62 82 ILE A CA 1
ATOM 675 C C . ILE A 1 82 ? 32.957 -6.705 -17.817 1.00 89.62 82 ILE A C 1
ATOM 677 O O . ILE A 1 82 ? 33.966 -7.398 -17.955 1.00 89.62 82 ILE A O 1
ATOM 681 N N . TYR A 1 83 ? 31.942 -7.083 -17.041 1.00 86.88 83 TYR A N 1
ATOM 682 C CA . TYR A 1 83 ? 31.957 -8.322 -16.271 1.00 86.88 83 TYR A CA 1
ATOM 683 C C . TYR A 1 83 ? 31.972 -9.581 -17.156 1.00 86.88 83 TYR A C 1
ATOM 685 O O . TYR A 1 83 ? 32.640 -10.569 -16.848 1.00 86.88 83 TYR A O 1
ATOM 693 N N . ALA A 1 84 ? 31.260 -9.559 -18.283 1.00 84.62 84 ALA A N 1
ATOM 694 C CA . ALA A 1 84 ? 31.320 -10.641 -19.261 1.00 84.62 84 ALA A CA 1
ATOM 695 C C . ALA A 1 84 ? 32.713 -10.739 -19.904 1.00 84.62 84 ALA A C 1
ATOM 697 O O . ALA A 1 84 ? 33.271 -11.833 -19.997 1.00 84.62 84 ALA A O 1
ATOM 698 N N . LEU A 1 85 ? 33.301 -9.604 -20.290 1.00 82.06 85 LEU A N 1
ATOM 699 C CA . LEU A 1 85 ? 34.624 -9.545 -20.909 1.00 82.06 85 LEU A CA 1
ATOM 700 C C . LEU A 1 85 ? 35.730 -10.042 -19.969 1.00 82.06 85 LEU A C 1
ATOM 702 O O . LEU A 1 85 ? 36.627 -10.761 -20.412 1.00 82.06 85 LEU A O 1
ATOM 706 N N . SER A 1 86 ? 35.656 -9.704 -18.678 1.00 83.25 86 SER A N 1
ATOM 707 C CA . SER A 1 86 ? 36.624 -10.167 -17.679 1.00 83.25 86 SER A CA 1
ATOM 708 C C . SER A 1 86 ? 36.536 -11.679 -17.447 1.00 83.25 86 SER A C 1
ATOM 710 O O . SER A 1 86 ? 37.567 -12.345 -17.352 1.00 83.25 86 SER A O 1
ATOM 712 N N . ARG A 1 87 ? 35.326 -12.259 -17.446 1.00 78.12 87 ARG A N 1
ATOM 713 C CA . ARG A 1 87 ? 35.143 -13.720 -17.384 1.00 78.12 87 ARG A CA 1
ATOM 714 C C . ARG A 1 87 ? 35.682 -14.440 -18.619 1.00 78.12 87 ARG A C 1
ATOM 716 O O . ARG A 1 87 ? 36.231 -15.528 -18.469 1.00 78.12 87 ARG A O 1
ATOM 723 N N . VAL A 1 88 ? 35.518 -13.870 -19.813 1.00 76.38 88 VAL A N 1
ATOM 724 C CA . VAL A 1 88 ? 36.076 -14.441 -21.052 1.00 76.38 88 VAL A CA 1
ATOM 725 C C . VAL A 1 88 ? 37.603 -14.428 -20.997 1.00 76.38 88 VAL A C 1
ATOM 727 O O . VAL A 1 88 ? 38.208 -15.491 -21.087 1.00 76.38 88 VAL A O 1
ATOM 730 N N . HIS A 1 89 ? 38.217 -13.282 -20.685 1.00 76.69 89 HIS A N 1
ATOM 731 C CA . HIS A 1 89 ? 39.674 -13.188 -20.519 1.00 76.69 89 HIS A CA 1
ATOM 732 C C . HIS A 1 89 ? 40.220 -14.190 -19.491 1.00 76.69 89 HIS A C 1
ATOM 734 O O . HIS A 1 89 ? 41.235 -14.842 -19.730 1.00 76.69 89 HIS A O 1
ATOM 740 N N . ALA A 1 90 ? 39.542 -14.358 -18.352 1.00 76.00 90 ALA A N 1
ATOM 741 C CA . ALA A 1 90 ? 39.951 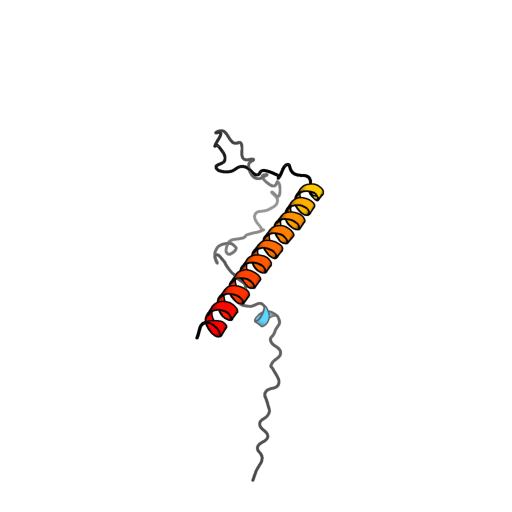-15.326 -17.337 1.00 76.00 90 ALA A CA 1
ATOM 742 C C . ALA A 1 90 ? 39.888 -16.782 -17.842 1.00 76.00 90 ALA A C 1
ATOM 744 O O . ALA A 1 90 ? 40.766 -17.584 -17.514 1.00 76.00 90 ALA A O 1
ATOM 745 N N . ARG A 1 91 ? 38.879 -17.128 -18.654 1.00 75.00 91 ARG A N 1
ATOM 746 C CA . ARG A 1 91 ? 38.750 -18.458 -19.273 1.00 75.00 91 ARG A CA 1
ATOM 747 C C . ARG A 1 91 ? 39.844 -18.712 -20.302 1.00 75.00 91 ARG A C 1
ATOM 749 O O . ARG A 1 91 ? 40.426 -19.793 -20.283 1.00 75.00 91 ARG A O 1
ATOM 756 N N . ASP A 1 92 ? 40.159 -17.728 -21.134 1.00 77.31 92 ASP A N 1
ATOM 757 C CA . ASP A 1 92 ? 41.193 -17.858 -22.164 1.00 77.31 92 ASP A CA 1
ATOM 758 C C . ASP A 1 92 ? 42.576 -18.057 -21.531 1.00 77.31 92 ASP A C 1
ATOM 760 O O . ASP A 1 92 ? 43.328 -18.952 -21.919 1.00 77.31 92 ASP A O 1
ATOM 764 N N . ILE A 1 93 ? 42.884 -17.307 -20.467 1.00 78.06 93 ILE A N 1
ATOM 765 C CA . ILE A 1 93 ? 44.113 -17.496 -19.683 1.00 78.06 93 ILE A CA 1
ATOM 766 C C . ILE A 1 93 ? 44.160 -18.903 -19.067 1.00 78.06 93 ILE A C 1
ATOM 768 O O . ILE A 1 93 ? 45.207 -19.555 -19.106 1.00 78.06 93 ILE A O 1
ATOM 772 N N . ALA A 1 94 ? 43.045 -19.395 -18.517 1.00 78.56 94 ALA A N 1
ATOM 773 C CA . ALA A 1 94 ? 42.974 -20.734 -17.938 1.00 78.56 94 ALA A CA 1
ATOM 774 C C . ALA A 1 94 ? 43.192 -21.834 -18.991 1.00 78.56 94 ALA A C 1
ATOM 776 O O . ALA A 1 94 ? 43.954 -22.769 -18.739 1.00 78.56 94 ALA A O 1
ATOM 777 N N . GLN A 1 95 ? 42.600 -21.699 -20.181 1.00 76.62 95 GLN A N 1
ATOM 778 C CA . GLN A 1 95 ? 42.799 -22.635 -21.292 1.00 76.62 95 GLN A CA 1
ATOM 779 C C . GLN A 1 95 ? 44.244 -22.623 -21.802 1.00 76.62 95 GLN A C 1
ATOM 781 O O . GLN A 1 95 ? 44.845 -23.685 -21.958 1.00 76.62 95 GLN A O 1
ATOM 786 N N . ILE A 1 96 ? 44.846 -21.444 -21.991 1.00 76.00 96 ILE A N 1
ATOM 787 C CA . ILE A 1 96 ? 46.253 -21.323 -22.406 1.00 76.00 96 ILE A CA 1
ATOM 788 C C . ILE A 1 96 ? 47.179 -21.951 -21.359 1.00 76.00 96 ILE A C 1
ATOM 790 O O . ILE A 1 96 ? 48.142 -22.634 -21.710 1.00 76.00 96 ILE A O 1
ATOM 794 N N . LYS A 1 97 ? 46.903 -21.744 -20.066 1.00 78.81 97 LYS A N 1
ATOM 795 C CA . LYS A 1 97 ? 47.679 -22.348 -18.976 1.00 78.81 97 LYS A CA 1
ATOM 796 C C . LYS A 1 97 ? 47.537 -23.872 -18.958 1.00 78.81 97 LYS A C 1
ATOM 798 O O . LYS A 1 97 ? 48.541 -24.554 -18.773 1.00 78.81 97 LYS A O 1
ATOM 803 N N . PHE A 1 98 ? 46.332 -24.390 -19.192 1.00 81.38 98 PHE A N 1
ATOM 804 C CA . PHE A 1 98 ? 46.066 -25.825 -19.298 1.00 81.38 98 PHE A CA 1
ATOM 805 C C . PHE A 1 98 ? 46.807 -26.457 -20.486 1.00 81.38 98 PHE A C 1
ATOM 807 O O . PHE A 1 98 ? 47.534 -27.430 -20.309 1.00 81.38 98 PHE A O 1
ATOM 814 N N . LEU A 1 99 ? 46.721 -25.852 -21.675 1.00 79.69 99 LEU A N 1
ATOM 815 C CA . LEU A 1 99 ? 47.441 -26.314 -22.867 1.00 79.69 99 LEU A CA 1
ATOM 816 C C . LEU A 1 99 ? 48.963 -26.275 -22.673 1.00 79.69 99 LEU A C 1
ATOM 818 O O . LEU A 1 99 ? 49.655 -27.223 -23.029 1.00 79.69 99 LEU A O 1
ATOM 822 N N . LYS A 1 100 ? 49.499 -25.220 -22.046 1.00 77.00 100 LYS A N 1
ATOM 823 C CA . LYS A 1 100 ? 50.934 -25.132 -21.719 1.00 77.00 100 LYS A CA 1
ATOM 824 C C . LYS A 1 100 ? 51.392 -26.196 -20.722 1.00 77.00 100 LYS A C 1
ATOM 826 O O . LYS A 1 100 ? 52.565 -26.549 -20.750 1.00 77.00 100 LYS A O 1
ATOM 831 N N . LEU A 1 101 ? 50.511 -26.661 -19.837 1.00 80.88 101 LEU A N 1
ATOM 832 C CA . LEU A 1 101 ? 50.813 -27.752 -18.913 1.00 80.88 101 LEU A CA 1
ATOM 833 C C . LEU A 1 101 ? 50.845 -29.097 -19.651 1.00 80.88 101 LEU A C 1
ATOM 835 O O . LEU A 1 101 ? 51.730 -29.900 -19.393 1.00 80.88 101 LEU A O 1
ATOM 839 N N . PHE A 1 102 ? 49.933 -29.300 -20.607 1.00 76.19 102 PHE A N 1
ATOM 840 C CA . PHE A 1 102 ? 49.847 -30.524 -21.406 1.00 76.19 102 PHE A CA 1
ATOM 841 C C . PHE A 1 102 ? 51.004 -30.681 -22.406 1.00 76.19 102 PHE A C 1
ATOM 843 O O . PHE A 1 102 ? 51.477 -31.785 -22.623 1.00 76.19 102 PHE A O 1
ATOM 850 N N . VAL A 1 103 ? 51.496 -29.580 -22.985 1.00 76.94 103 VAL A N 1
ATOM 851 C CA . VAL A 1 103 ? 52.626 -29.587 -23.942 1.00 76.94 103 VAL A CA 1
ATOM 852 C C . VAL A 1 103 ? 53.998 -29.662 -23.243 1.00 76.94 103 VAL A C 1
ATOM 854 O O . VAL A 1 103 ? 55.017 -29.849 -23.899 1.00 76.94 103 VAL A O 1
ATOM 857 N N . LYS A 1 104 ? 54.051 -29.490 -21.914 1.00 69.62 104 LYS A N 1
ATOM 858 C CA . LYS A 1 104 ? 55.290 -29.557 -21.114 1.00 69.62 104 LYS A CA 1
ATOM 859 C C . LYS A 1 104 ? 55.500 -30.892 -20.381 1.00 69.62 104 LYS A C 1
ATOM 861 O O . LYS A 1 104 ? 56.457 -30.981 -19.612 1.00 69.62 104 LYS A O 1
ATOM 866 N N . GLY A 1 105 ? 54.622 -31.874 -20.580 1.00 54.84 105 GLY A N 1
ATOM 867 C CA . GLY A 1 105 ? 54.838 -33.273 -20.187 1.00 54.84 105 GLY A CA 1
ATOM 868 C C . GLY A 1 105 ? 55.319 -34.088 -21.375 1.00 54.84 105 GLY A C 1
ATOM 869 O O . GLY A 1 105 ? 56.077 -35.048 -21.133 1.00 54.84 105 GLY A O 1
#

Secondary structure (DSSP, 8-state):
---------------HHHHTTT---S-GGGTTT--S-S-S-------PPP---S----S-------S-HHHHHHHHHHHHHHHHHHHHHHHHHHHHHHHHHHTT-

Sequence (105 aa):
MILIYQKSDISEYMSVAEFLKGLPSHDENNFANFHTDNGNRTCVKRPSVYLPTKDYPSEQIIVTEKTTILLRYLHQQWDKKIYALSRVHARDIAQIKFLKLFVKG

Foldseek 3Di:
DDPPPDPPPDDDPQDPVNVPPPDDDPDPPPCPPDDPPPDDCPVPPPPDDDDDPDDDDDPDDDDDDPDDPVVVVVVVVVVVVVVVVVVVVVVVVVVVVVVVVVVVD